Protein AF-A0A956YPA2-F1 (afdb_monomer_lite)

Sequence (153 aa):
MSTINGIGTTLLGISTQNERNEATATRWFTFFYLPIAPLRRYTVCFLPHKGSGFSFQILSEGSLNWREVVLTYVSGWLLMPLLLFWPFPLMVPEVWQSLNLPQILSIPFMVFAFLWVIIALWKLADWHEYRARPFNPKNLSGKATEEKENSEK

Foldseek 3Di:
DDDDQFADKAWFLWADQDPVQKTKTWIAGTDNVAGDDTDWIFTWHWDDDDDPDTDIDTDDTDDDDVVSVVVSCCVRPPVLCCQLCVLVCCLDVVSVVVVVHDPVCNVVSVVVSVVSNVVSVVVVVVVSVVRRDDPDCVVVVVVVVVVVVVVVD

Secondary structure (DSSP, 8-state):
--EETTEEEEEE-PPPP-TTSEEEEEEEEEETTEEEEEEEEEEEEEEP-SSSS-EEEEEEEE---HHHHHHHHIIIIIIHHHHHHTTHHHHSHHHHHHTT--GGGHHHHHHHHHHHHHHHHHHHHHHHHHHTSPS-THHHHHHHHHHHHHH--

Structure (mmCIF, N/CA/C/O backbone):
data_AF-A0A956YPA2-F1
#
_entry.id   AF-A0A956YPA2-F1
#
loop_
_atom_site.group_PDB
_atom_site.id
_atom_site.type_symbol
_atom_site.label_atom_id
_atom_site.label_alt_id
_atom_site.label_comp_id
_atom_site.label_asym_id
_atom_site.label_entity_id
_atom_site.label_seq_id
_atom_site.pdbx_PDB_ins_code
_atom_site.Cartn_x
_atom_site.Cartn_y
_atom_site.Cartn_z
_atom_site.occupancy
_atom_site.B_iso_or_equiv
_atom_site.auth_seq_id
_atom_site.auth_comp_id
_atom_site.auth_asym_id
_atom_site.auth_atom_id
_atom_site.pdbx_PDB_model_num
ATOM 1 N N . MET A 1 1 ? 1.290 1.102 19.390 1.00 53.50 1 MET A N 1
ATOM 2 C CA . MET A 1 1 ? 1.504 0.053 18.366 1.00 53.50 1 MET A CA 1
ATOM 3 C C . MET A 1 1 ? 2.831 -0.622 18.658 1.00 53.50 1 MET A C 1
ATOM 5 O O . MET A 1 1 ? 3.738 0.073 19.092 1.00 53.50 1 MET A O 1
ATOM 9 N N . SER A 1 2 ? 2.939 -1.935 18.460 1.00 53.66 2 SER A N 1
ATOM 10 C CA . SER A 1 2 ? 4.224 -2.641 18.499 1.00 53.66 2 SER A CA 1
ATOM 11 C C . SER A 1 2 ? 4.476 -3.181 17.097 1.00 53.66 2 SER A C 1
ATOM 13 O O . SER A 1 2 ? 3.925 -4.209 16.704 1.00 53.66 2 SER A O 1
ATOM 15 N N . THR A 1 3 ? 5.196 -2.399 16.303 1.00 58.97 3 THR A N 1
ATOM 16 C CA . THR A 1 3 ? 5.699 -2.800 14.989 1.00 58.97 3 THR A CA 1
ATOM 17 C C . THR A 1 3 ? 7.181 -2.499 14.991 1.00 58.97 3 THR A C 1
ATOM 19 O O . THR A 1 3 ? 7.572 -1.336 15.064 1.00 58.97 3 THR A O 1
ATOM 22 N N . ILE A 1 4 ? 7.992 -3.550 14.942 1.00 65.81 4 ILE A N 1
ATOM 23 C CA . ILE A 1 4 ? 9.442 -3.453 14.798 1.00 65.81 4 ILE A CA 1
ATOM 24 C C . ILE A 1 4 ? 9.710 -3.759 13.325 1.00 65.81 4 ILE A C 1
ATOM 26 O O . ILE A 1 4 ? 9.422 -4.861 12.863 1.00 65.81 4 ILE A O 1
ATOM 30 N N . ASN A 1 5 ? 10.186 -2.771 12.563 1.00 71.12 5 ASN A N 1
ATOM 31 C CA . ASN A 1 5 ? 10.556 -2.927 11.148 1.00 71.12 5 ASN A CA 1
ATOM 32 C C . ASN A 1 5 ? 9.453 -3.536 10.250 1.00 71.12 5 ASN A C 1
ATOM 34 O O . ASN A 1 5 ? 9.718 -4.397 9.416 1.00 71.12 5 ASN A O 1
ATOM 38 N N . GLY A 1 6 ? 8.194 -3.117 10.428 1.00 68.31 6 GLY A N 1
ATOM 39 C CA . GLY A 1 6 ? 7.071 -3.580 9.597 1.00 68.31 6 GLY A CA 1
ATOM 40 C C . GLY A 1 6 ? 6.540 -4.980 9.933 1.00 68.31 6 GLY A C 1
ATOM 41 O O . GLY A 1 6 ? 5.603 -5.443 9.277 1.00 68.31 6 GLY A O 1
ATOM 42 N N . ILE A 1 7 ? 7.091 -5.634 10.961 1.00 86.00 7 ILE A N 1
AT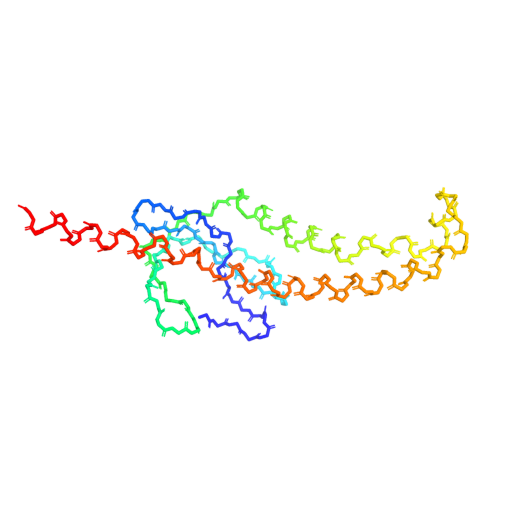OM 43 C CA . ILE A 1 7 ? 6.570 -6.879 11.531 1.00 86.00 7 ILE A CA 1
ATOM 44 C C . ILE A 1 7 ? 5.833 -6.550 12.828 1.00 86.00 7 ILE A C 1
ATOM 46 O O . ILE A 1 7 ? 6.367 -5.865 13.704 1.00 86.00 7 ILE A O 1
ATOM 50 N N . GLY A 1 8 ? 4.595 -7.021 12.956 1.00 88.19 8 GLY A N 1
ATOM 51 C CA . GLY A 1 8 ? 3.802 -6.825 14.167 1.00 88.19 8 GLY A CA 1
ATOM 52 C C . GLY A 1 8 ? 2.312 -6.774 13.885 1.00 88.19 8 GLY A C 1
ATOM 53 O O . GLY A 1 8 ? 1.814 -7.444 12.982 1.00 88.19 8 GLY A O 1
ATOM 54 N N . THR A 1 9 ? 1.589 -5.977 14.671 1.00 89.69 9 THR A N 1
ATOM 55 C CA . THR A 1 9 ? 0.162 -5.748 14.429 1.00 89.69 9 THR A CA 1
ATOM 56 C C . THR A 1 9 ? -0.129 -4.284 14.181 1.00 89.69 9 THR A C 1
ATOM 58 O O . THR A 1 9 ? 0.226 -3.449 15.017 1.00 89.69 9 THR A O 1
ATOM 61 N N . THR A 1 10 ? -0.840 -3.989 13.098 1.00 88.06 10 THR A N 1
ATOM 62 C CA . THR A 1 10 ? -1.265 -2.630 12.752 1.00 88.06 10 THR A CA 1
ATOM 63 C C . THR A 1 10 ? -2.766 -2.569 12.480 1.00 88.06 10 THR A C 1
ATOM 65 O O . THR A 1 10 ? -3.403 -3.589 12.215 1.00 88.06 10 THR A O 1
ATOM 68 N N . LEU A 1 11 ? -3.346 -1.378 12.593 1.00 88.06 11 LEU A N 1
ATOM 69 C CA . LEU A 1 11 ? -4.745 -1.129 12.257 1.00 88.06 11 LEU A CA 1
ATOM 70 C C . LEU A 1 11 ? -4.819 -0.690 10.791 1.00 88.06 11 LEU A C 1
ATOM 72 O O . LEU A 1 11 ? -4.205 0.305 10.422 1.00 88.06 11 LEU A O 1
ATOM 76 N N . LEU A 1 12 ? -5.558 -1.431 9.965 1.00 88.25 12 LEU A N 1
ATOM 77 C CA . LEU A 1 12 ? -5.811 -1.112 8.555 1.00 88.25 12 LEU A CA 1
ATOM 78 C C . LEU A 1 12 ? -7.313 -1.125 8.270 1.00 88.25 12 LEU A C 1
ATOM 80 O O . LEU A 1 12 ? -8.106 -1.676 9.036 1.00 88.25 12 LEU A O 1
ATOM 84 N N . GLY A 1 13 ? -7.695 -0.539 7.135 1.00 85.06 13 GLY A N 1
ATOM 85 C CA . GLY A 1 13 ? -9.096 -0.467 6.721 1.00 85.06 13 GLY A CA 1
ATOM 86 C C . GLY A 1 13 ? -9.921 0.428 7.642 1.00 85.06 13 GLY A C 1
ATOM 87 O O . GLY A 1 13 ? -11.024 0.056 8.025 1.00 85.06 13 GLY A O 1
ATOM 88 N N . ILE A 1 14 ? -9.363 1.574 8.048 1.00 85.12 14 ILE A N 1
ATOM 89 C CA . ILE A 1 14 ? -10.068 2.552 8.880 1.00 85.12 14 ILE A CA 1
ATOM 90 C C . ILE A 1 14 ? -11.263 3.088 8.079 1.00 85.12 14 ILE A C 1
ATOM 92 O O . ILE A 1 14 ? -11.088 3.697 7.024 1.00 85.12 14 ILE A O 1
ATOM 96 N N . SER A 1 15 ? -12.471 2.834 8.575 1.00 83.44 15 SER A N 1
ATOM 97 C CA . SER A 1 15 ? -13.711 3.382 8.029 1.00 83.44 15 SER A CA 1
ATOM 98 C C . SER A 1 15 ? -13.814 4.876 8.320 1.00 83.44 15 SER A C 1
ATOM 100 O O . SER A 1 15 ? -13.195 5.393 9.252 1.00 83.44 15 SER A O 1
ATOM 102 N N . THR A 1 16 ? -14.643 5.570 7.543 1.00 80.81 16 THR A N 1
ATOM 103 C CA . THR A 1 16 ? -15.024 6.957 7.820 1.00 80.81 16 THR A CA 1
ATOM 104 C C . THR A 1 16 ? -15.564 7.089 9.242 1.00 80.81 16 THR A C 1
ATOM 106 O O . THR A 1 16 ? -16.316 6.225 9.702 1.00 80.81 16 THR A O 1
ATOM 109 N N . GLN A 1 17 ? -15.166 8.165 9.926 1.00 80.69 17 GLN A N 1
ATOM 110 C CA . GLN A 1 17 ? -15.671 8.489 11.256 1.00 80.69 17 GLN A CA 1
ATOM 111 C C . GLN A 1 17 ? -17.176 8.751 11.198 1.00 80.69 17 GLN A C 1
ATOM 113 O O . GLN A 1 17 ? -17.661 9.436 10.296 1.00 80.69 17 GLN A O 1
ATOM 118 N N . ASN A 1 18 ? -17.898 8.208 12.170 1.00 80.25 18 ASN A N 1
ATOM 119 C CA . ASN A 1 18 ? -19.312 8.476 12.373 1.00 80.25 18 ASN A CA 1
ATOM 120 C C . ASN A 1 18 ? -19.512 9.805 13.132 1.00 80.25 18 ASN A C 1
ATOM 122 O O . ASN A 1 18 ? -18.553 10.403 13.624 1.00 80.25 18 ASN A O 1
ATOM 126 N N . GLU A 1 19 ? -20.758 10.256 13.292 1.00 77.69 19 GLU A N 1
ATOM 127 C CA . GLU A 1 19 ? -21.099 11.521 13.968 1.00 77.69 19 GLU A CA 1
ATOM 128 C C . GLU A 1 19 ? -20.539 11.635 15.396 1.00 77.69 19 GLU A C 1
ATOM 130 O O . GLU A 1 19 ? -20.226 12.741 15.838 1.00 77.69 19 GLU A O 1
ATOM 135 N N . ARG A 1 20 ? -20.352 10.486 16.062 1.00 78.00 20 ARG A N 1
ATOM 136 C CA . ARG A 1 20 ? -19.783 10.316 17.410 1.00 78.00 20 ARG A CA 1
ATOM 137 C C . ARG A 1 20 ? -18.250 10.206 17.451 1.00 78.00 20 ARG A C 1
ATOM 139 O O . ARG A 1 20 ? -17.701 9.828 18.479 1.00 78.00 20 ARG A O 1
ATOM 146 N N . ASN A 1 21 ? -17.554 10.494 16.347 1.00 80.38 21 ASN A N 1
ATOM 147 C CA . ASN A 1 21 ? -16.096 10.332 16.213 1.00 80.38 21 ASN A CA 1
ATOM 148 C C . ASN A 1 21 ? -15.605 8.872 16.386 1.00 80.38 21 ASN A C 1
ATOM 150 O O . ASN A 1 21 ? -14.457 8.596 16.737 1.00 80.38 21 ASN A O 1
ATOM 154 N N . GLU A 1 22 ? -16.484 7.913 16.108 1.00 87.69 22 GLU A N 1
ATOM 155 C CA . GLU A 1 22 ? -16.170 6.485 16.116 1.00 87.69 22 GLU A CA 1
ATOM 156 C C . GLU A 1 22 ? -15.776 6.038 14.709 1.00 87.69 22 GLU A C 1
ATOM 158 O O . GLU A 1 22 ? -16.445 6.382 13.736 1.00 87.69 22 GLU A O 1
ATOM 163 N N . ALA A 1 23 ? -14.720 5.243 14.580 1.00 88.56 23 ALA A N 1
ATOM 164 C CA . ALA A 1 23 ? -14.312 4.633 13.321 1.00 88.56 23 ALA A CA 1
ATOM 165 C C . ALA A 1 23 ? -14.091 3.137 13.522 1.00 88.56 23 ALA A C 1
ATOM 167 O O . ALA A 1 23 ? -13.599 2.704 14.560 1.00 88.56 23 ALA A O 1
ATOM 168 N N . THR A 1 24 ? -14.407 2.320 12.523 1.00 90.44 24 THR A N 1
ATOM 169 C CA . THR A 1 24 ? -14.050 0.898 12.575 1.00 90.44 24 THR A CA 1
ATOM 170 C C . THR A 1 24 ? -12.689 0.684 11.943 1.00 90.44 24 THR A C 1
ATOM 172 O O . THR A 1 24 ? -12.441 1.200 10.859 1.00 90.44 24 THR A O 1
ATOM 175 N N . ALA A 1 25 ? -11.834 -0.110 12.572 1.00 91.06 25 ALA A N 1
ATOM 176 C CA . ALA A 1 25 ? -10.548 -0.508 12.022 1.00 91.06 25 ALA A CA 1
ATOM 177 C C . ALA A 1 25 ? -10.334 -2.008 12.227 1.00 91.06 25 ALA A C 1
ATOM 179 O O . ALA A 1 25 ? -10.717 -2.574 13.253 1.00 91.06 25 ALA A O 1
ATOM 180 N N . THR A 1 26 ? -9.700 -2.664 11.263 1.00 92.38 26 THR A N 1
ATOM 181 C CA . THR A 1 26 ? -9.324 -4.072 11.397 1.00 92.38 26 THR A CA 1
ATOM 182 C C . THR A 1 26 ? -7.877 -4.153 11.854 1.00 92.38 26 THR A C 1
ATOM 184 O O . THR A 1 26 ? -6.997 -3.508 11.290 1.00 92.38 26 THR A O 1
ATOM 187 N N . ARG A 1 27 ? -7.608 -4.942 12.892 1.00 92.06 27 ARG A N 1
ATOM 188 C CA . ARG A 1 27 ? -6.248 -5.253 13.323 1.00 92.06 27 ARG A CA 1
ATOM 189 C C . ARG A 1 27 ? -5.703 -6.368 12.453 1.00 92.06 27 ARG A C 1
ATOM 191 O O . ARG A 1 27 ? -6.293 -7.443 12.385 1.00 92.06 27 ARG A O 1
ATOM 198 N N . TRP A 1 28 ? -4.568 -6.115 11.830 1.00 92.81 28 TRP A N 1
ATOM 199 C CA . TRP A 1 28 ? -3.871 -7.048 10.961 1.00 92.81 28 TRP A CA 1
ATOM 200 C C . TRP A 1 28 ? -2.558 -7.463 11.586 1.00 92.81 28 TRP A C 1
ATOM 202 O O . TRP A 1 28 ? -1.871 -6.636 12.185 1.00 92.81 28 TRP A O 1
ATOM 212 N N . PHE A 1 29 ? -2.197 -8.725 11.399 1.00 92.81 29 PHE A N 1
ATOM 213 C CA . PHE A 1 29 ? -0.811 -9.146 11.483 1.00 92.81 29 PHE A CA 1
ATOM 214 C C . PHE A 1 29 ? -0.114 -8.766 10.175 1.00 92.81 29 PHE A C 1
ATOM 216 O O . PHE A 1 29 ? -0.570 -9.148 9.092 1.00 92.81 29 PHE A O 1
ATOM 223 N N . THR A 1 30 ? 0.960 -7.989 10.278 1.00 89.69 30 THR A N 1
ATOM 224 C CA . THR A 1 30 ? 1.740 -7.527 9.130 1.00 89.69 30 THR A CA 1
ATOM 225 C C . THR A 1 30 ? 3.144 -8.096 9.150 1.00 89.69 30 THR A C 1
ATOM 227 O O . THR A 1 30 ? 3.756 -8.218 10.213 1.00 89.69 30 THR A O 1
ATOM 230 N N . PHE A 1 31 ? 3.664 -8.387 7.961 1.00 88.38 31 PHE A N 1
ATOM 231 C CA . PHE A 1 31 ? 5.038 -8.820 7.734 1.00 88.38 31 PHE A CA 1
ATOM 232 C C . PHE A 1 31 ? 5.610 -8.009 6.570 1.00 88.38 31 PHE A C 1
ATOM 234 O O . PHE A 1 31 ? 4.982 -7.941 5.517 1.00 88.38 31 PHE A O 1
ATOM 241 N N . PHE A 1 32 ? 6.749 -7.338 6.773 1.00 84.50 32 PHE A N 1
ATOM 242 C CA . PHE A 1 32 ? 7.276 -6.331 5.836 1.00 84.50 32 PHE A CA 1
ATOM 243 C C . PHE A 1 32 ? 6.211 -5.324 5.371 1.00 84.50 32 PHE A C 1
ATOM 245 O O . PHE A 1 32 ? 6.082 -5.045 4.184 1.00 84.50 32 PHE A O 1
ATOM 252 N N . TYR A 1 33 ? 5.418 -4.798 6.312 1.00 79.06 33 TYR A N 1
ATOM 253 C CA . TYR A 1 33 ? 4.313 -3.861 6.059 1.00 79.06 33 TYR A CA 1
ATOM 254 C C . TYR A 1 33 ? 3.114 -4.445 5.284 1.00 79.06 33 TYR A C 1
ATOM 256 O O . TYR A 1 33 ? 2.038 -3.851 5.296 1.00 79.06 33 TYR A O 1
ATOM 264 N N . LEU A 1 34 ? 3.222 -5.639 4.699 1.00 87.06 34 LEU A N 1
ATOM 265 C CA . LEU A 1 34 ? 2.120 -6.281 3.987 1.00 87.06 34 LEU A CA 1
ATOM 266 C C . LEU A 1 34 ? 1.108 -6.914 4.958 1.00 87.06 34 LEU A C 1
ATOM 268 O O . LEU A 1 34 ? 1.508 -7.537 5.947 1.00 87.06 34 LEU A O 1
ATOM 272 N N . PRO A 1 35 ? -0.206 -6.791 4.686 1.00 90.25 35 PRO A N 1
ATOM 273 C CA . PRO A 1 35 ? -1.246 -7.445 5.473 1.00 90.25 35 PRO A CA 1
ATOM 274 C C . PRO A 1 35 ? -1.225 -8.959 5.229 1.00 90.25 35 PRO A C 1
ATOM 276 O O . PRO A 1 35 ? -1.531 -9.412 4.128 1.00 90.25 35 PRO A O 1
ATOM 279 N N . ILE A 1 36 ? -0.878 -9.748 6.250 1.00 93.12 36 ILE A N 1
ATOM 280 C CA . ILE A 1 36 ? -0.828 -11.216 6.149 1.00 93.12 36 ILE A CA 1
ATOM 281 C C . ILE A 1 36 ? -2.152 -11.829 6.583 1.00 93.12 36 ILE A C 1
ATOM 283 O O . ILE A 1 36 ? -2.780 -12.543 5.806 1.00 93.12 36 ILE A O 1
ATOM 287 N N . ALA A 1 37 ? -2.592 -11.533 7.808 1.00 93.69 37 ALA A N 1
ATOM 288 C CA . ALA A 1 37 ? -3.800 -12.120 8.379 1.00 93.69 37 ALA A CA 1
ATOM 289 C C . ALA A 1 37 ? -4.628 -11.068 9.136 1.00 93.69 37 ALA A C 1
ATOM 291 O O . ALA A 1 37 ? -4.072 -10.364 9.991 1.00 93.69 37 ALA A O 1
ATOM 292 N N . PRO A 1 38 ? -5.942 -10.947 8.864 1.00 94.06 38 PRO A N 1
ATOM 293 C CA . PRO A 1 38 ? -6.830 -10.143 9.688 1.00 94.06 38 PRO A CA 1
ATOM 294 C C . PRO A 1 38 ? -7.051 -10.866 11.021 1.00 94.06 38 PRO A C 1
ATOM 296 O O . PRO A 1 38 ? -7.322 -12.063 11.053 1.00 94.06 38 PRO A O 1
ATOM 299 N N . LEU A 1 39 ? -6.929 -10.143 12.130 1.00 92.69 39 LEU A N 1
ATOM 300 C CA . LEU A 1 39 ? -7.079 -10.703 13.472 1.00 92.69 39 LEU A CA 1
ATOM 301 C C . LEU A 1 39 ? -8.489 -10.453 14.006 1.00 92.69 39 LEU A C 1
ATOM 303 O O . LEU A 1 39 ? -9.245 -11.391 14.240 1.00 92.69 39 LEU A O 1
ATOM 307 N N . ARG A 1 40 ? -8.853 -9.181 14.198 1.00 92.75 40 ARG A N 1
ATOM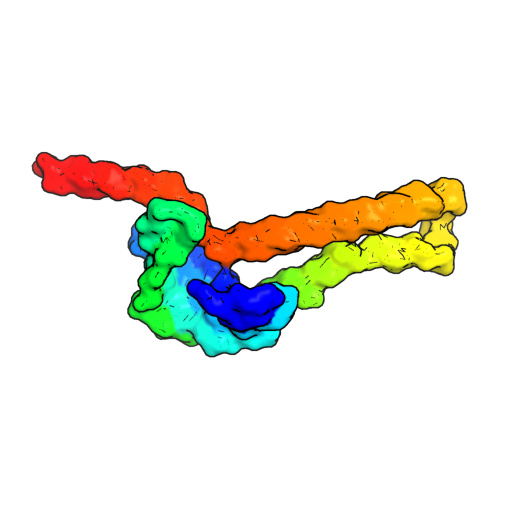 308 C CA . ARG A 1 40 ? -10.164 -8.758 14.714 1.00 92.75 40 ARG A CA 1
ATOM 309 C C . ARG A 1 40 ? -10.521 -7.364 14.224 1.00 92.75 40 ARG A C 1
ATOM 311 O O . ARG A 1 40 ? -9.631 -6.561 13.939 1.00 92.75 40 ARG A O 1
ATOM 318 N N . ARG A 1 41 ? -11.820 -7.076 14.158 1.00 93.62 41 ARG A N 1
ATOM 319 C CA . ARG A 1 41 ? -12.343 -5.736 13.885 1.00 93.62 41 ARG A CA 1
ATOM 320 C C . ARG A 1 41 ? -12.659 -5.034 15.201 1.00 93.62 41 ARG A C 1
ATOM 322 O O . ARG A 1 41 ? -13.269 -5.624 16.088 1.00 93.62 41 ARG A O 1
ATOM 329 N N . TYR A 1 42 ? -12.253 -3.777 15.297 1.00 93.12 42 TYR A N 1
ATOM 330 C CA . TYR A 1 42 ? -12.448 -2.932 16.465 1.00 93.12 42 TYR A CA 1
ATOM 331 C C . TYR A 1 42 ? -13.170 -1.654 16.066 1.00 93.12 42 TYR A C 1
ATOM 333 O O . TYR A 1 42 ? -12.860 -1.055 15.034 1.00 93.12 42 TYR A O 1
ATOM 341 N N . THR A 1 43 ? -14.092 -1.211 16.908 1.00 91.44 43 THR A N 1
ATOM 342 C CA . THR A 1 43 ? -14.582 0.166 16.885 1.00 91.44 43 THR A CA 1
ATOM 343 C C . THR A 1 43 ? -13.643 0.985 17.753 1.00 91.44 43 THR A C 1
ATOM 345 O O . THR A 1 43 ? -13.463 0.682 18.933 1.00 91.44 43 THR A O 1
ATOM 348 N N . VAL A 1 44 ? -13.000 1.985 17.163 1.00 90.25 44 VAL A N 1
ATOM 349 C CA . VAL A 1 44 ? -12.024 2.843 17.825 1.00 90.25 44 VAL A CA 1
ATOM 350 C C . VAL A 1 44 ? -12.504 4.288 17.831 1.00 90.25 44 VAL A C 1
ATOM 352 O O . VAL A 1 44 ? -13.024 4.787 16.835 1.00 90.25 44 VAL A O 1
ATOM 355 N N . CYS A 1 45 ? -12.306 4.969 18.953 1.00 87.38 45 CYS A N 1
ATOM 356 C CA . CYS A 1 45 ? -12.440 6.417 19.052 1.00 87.38 45 CYS A CA 1
ATOM 357 C C . CYS A 1 45 ? -11.041 7.032 19.058 1.00 87.38 45 CYS A C 1
ATOM 359 O O . CYS A 1 45 ? -10.194 6.648 19.871 1.00 87.38 45 CYS A O 1
ATOM 361 N N . PHE A 1 46 ? -10.773 7.949 18.129 1.00 81.06 46 PHE A N 1
ATOM 362 C CA . PHE A 1 46 ? -9.482 8.626 18.052 1.00 81.06 46 PHE A CA 1
ATOM 363 C C . PHE A 1 46 ? -9.462 9.820 19.004 1.00 81.06 46 PHE A C 1
ATOM 365 O O . PHE A 1 46 ? -10.279 10.735 18.893 1.00 81.06 46 PHE A O 1
ATOM 372 N N . LEU A 1 47 ? -8.508 9.807 19.932 1.00 78.75 47 LEU A N 1
ATOM 373 C CA . LEU A 1 47 ? -8.316 10.862 20.917 1.00 78.75 47 LEU A CA 1
ATOM 374 C C . LEU A 1 47 ? -7.383 11.940 20.346 1.00 78.75 47 LEU A C 1
ATOM 376 O O . LEU A 1 47 ? -6.407 11.608 19.661 1.00 78.75 47 LEU A O 1
ATOM 380 N N . PRO A 1 48 ? -7.626 13.227 20.648 1.00 73.31 48 PRO A N 1
ATOM 381 C CA . PRO A 1 48 ? -6.702 14.289 20.284 1.00 73.31 48 PRO A CA 1
ATOM 382 C C . PRO A 1 48 ? -5.358 14.048 20.981 1.00 73.31 48 PRO A C 1
ATOM 384 O O . PRO A 1 48 ? -5.273 14.007 22.207 1.00 73.31 48 PRO A O 1
ATOM 387 N N . HIS A 1 49 ? -4.296 13.879 20.196 1.00 68.50 49 HIS A N 1
ATOM 388 C CA . HIS A 1 49 ? -2.943 13.690 20.708 1.00 68.50 49 HIS A CA 1
ATOM 389 C C . HIS A 1 49 ? -2.079 14.909 20.374 1.00 68.50 49 HIS A C 1
ATOM 391 O O . HIS A 1 49 ? -2.096 15.401 19.246 1.00 68.50 49 HIS A O 1
ATOM 397 N N . LYS A 1 50 ? -1.314 15.402 21.354 1.00 58.34 50 LYS A N 1
ATOM 398 C CA . LYS A 1 50 ? -0.308 16.454 21.153 1.00 58.34 50 LYS A CA 1
ATOM 399 C C . LYS A 1 50 ? 1.052 15.790 20.908 1.00 58.34 50 LYS A C 1
ATOM 401 O O . LYS A 1 50 ? 1.756 15.496 21.865 1.00 58.34 50 LYS A O 1
ATOM 406 N N . GLY A 1 51 ? 1.408 15.535 19.646 1.00 67.75 51 GLY A N 1
ATOM 407 C CA . GLY A 1 51 ? 2.719 14.983 19.274 1.00 67.75 51 GLY A CA 1
ATOM 408 C C . GLY A 1 51 ? 2.704 14.103 18.021 1.00 67.75 51 GLY A C 1
ATOM 409 O O . GLY A 1 51 ? 1.690 13.994 17.333 1.00 67.75 51 GLY A O 1
ATOM 410 N N . SER A 1 52 ? 3.840 13.460 17.730 1.00 61.22 52 SER A N 1
ATOM 411 C CA . SER A 1 52 ? 3.968 12.446 16.677 1.00 61.22 52 SER A CA 1
ATOM 412 C C . SER A 1 52 ? 3.424 11.107 17.178 1.00 61.22 52 SER A C 1
ATOM 414 O O . SER A 1 52 ? 4.152 10.276 17.721 1.00 61.22 52 SER A O 1
ATOM 416 N N . GLY A 1 53 ? 2.118 10.910 17.052 1.00 64.75 53 GLY A N 1
ATOM 417 C CA . GLY A 1 53 ? 1.474 9.669 17.455 1.00 64.75 53 GLY A CA 1
ATOM 418 C C . GLY A 1 53 ? -0.036 9.805 17.477 1.00 64.75 53 GLY A C 1
ATOM 419 O O . GLY A 1 53 ? -0.582 10.904 17.408 1.00 64.75 53 GLY A O 1
ATOM 420 N N . PHE A 1 54 ? -0.716 8.670 17.590 1.00 71.06 54 PHE A N 1
ATOM 421 C CA . PHE A 1 54 ? -2.167 8.634 17.702 1.00 71.06 54 PHE A CA 1
ATOM 422 C C . PHE A 1 54 ? -2.546 7.824 18.926 1.00 71.06 54 PHE A C 1
ATOM 424 O O . PHE A 1 54 ? -2.074 6.703 19.120 1.00 71.06 54 PHE A O 1
ATOM 431 N N . SER A 1 55 ? -3.392 8.418 19.757 1.00 77.25 55 SER A N 1
ATOM 432 C CA . SER A 1 55 ? -4.042 7.726 20.861 1.00 77.25 55 SER A CA 1
ATOM 433 C C . SER A 1 55 ? -5.437 7.337 20.398 1.00 77.25 55 SER A C 1
ATOM 435 O O . SER A 1 55 ? -6.157 8.153 19.826 1.00 77.25 55 SER A O 1
ATOM 437 N N . PHE A 1 56 ? -5.812 6.085 20.604 1.00 83.50 56 PHE A N 1
ATOM 438 C CA . PHE A 1 56 ? -7.152 5.609 20.303 1.00 83.50 56 PHE A CA 1
ATOM 439 C C . PHE A 1 56 ? -7.644 4.747 21.453 1.00 83.50 56 PHE A C 1
ATOM 441 O O . PHE A 1 56 ? -6.856 4.070 22.117 1.00 83.50 56 PHE A O 1
ATOM 448 N N . GLN A 1 57 ? -8.949 4.773 21.673 1.00 88.19 57 GLN A N 1
ATOM 449 C CA . GLN A 1 57 ? -9.619 3.915 22.633 1.00 88.19 57 GLN A CA 1
ATOM 450 C C . GLN A 1 57 ? -10.447 2.883 21.878 1.00 88.19 57 GLN A C 1
ATOM 452 O O . GLN A 1 57 ? -11.183 3.229 20.956 1.00 88.19 57 GLN A O 1
ATOM 457 N N . ILE A 1 58 ? -10.309 1.613 22.253 1.00 90.44 58 ILE A N 1
ATOM 458 C CA . ILE A 1 58 ? -11.137 0.533 21.715 1.00 90.44 58 ILE A CA 1
ATOM 459 C C . ILE A 1 58 ? -12.469 0.565 22.467 1.00 90.44 58 ILE A C 1
ATOM 461 O O . ILE A 1 58 ? -12.487 0.387 23.681 1.00 90.44 58 ILE A O 1
ATOM 465 N N . LEU A 1 59 ? -13.560 0.817 21.747 1.00 91.56 59 LEU A N 1
ATOM 466 C CA . LEU A 1 59 ? -14.917 0.874 22.295 1.00 91.56 59 LEU A CA 1
ATOM 467 C C . LEU A 1 59 ? -15.576 -0.505 22.300 1.00 91.56 59 LEU A C 1
ATOM 469 O O . LEU A 1 59 ? -16.176 -0.910 23.291 1.00 91.56 59 LEU A O 1
ATOM 473 N N . SER A 1 60 ? -15.472 -1.228 21.185 1.00 91.69 60 SER A N 1
ATOM 474 C CA . SER A 1 60 ? -16.099 -2.537 21.023 1.00 91.69 60 SER A CA 1
ATOM 475 C C . SER A 1 60 ? -15.337 -3.422 20.043 1.00 91.69 60 SER A C 1
ATOM 477 O O . SER A 1 60 ? -14.635 -2.941 19.147 1.00 91.69 60 SER A O 1
ATOM 479 N N . GLU A 1 61 ? -15.481 -4.735 20.221 1.00 92.81 61 GLU A N 1
ATOM 480 C CA . GLU A 1 61 ? -15.053 -5.735 19.245 1.00 92.81 61 GLU A CA 1
ATOM 481 C C . GLU A 1 61 ? -16.232 -6.082 18.330 1.00 92.81 61 GLU A C 1
ATOM 483 O O . GLU A 1 61 ? -17.360 -6.250 18.793 1.00 92.81 61 GLU A O 1
ATOM 488 N N . GLY A 1 62 ? -15.974 -6.174 17.028 1.00 90.12 62 GLY A N 1
ATOM 489 C CA . GLY A 1 62 ? -16.984 -6.483 16.020 1.00 90.12 62 GLY A CA 1
ATOM 490 C C . GLY A 1 62 ? -16.606 -7.687 15.165 1.00 90.12 62 GLY A C 1
ATOM 491 O O . GLY A 1 62 ? -15.448 -8.111 15.114 1.00 90.12 62 GLY A O 1
ATOM 492 N N . SER A 1 63 ? -17.587 -8.221 14.437 1.00 91.19 63 SER A N 1
ATOM 493 C CA . SER A 1 63 ? -17.334 -9.242 13.422 1.00 91.19 63 SER A CA 1
ATOM 494 C C . SER A 1 63 ? -16.530 -8.661 12.256 1.00 91.19 63 SER A C 1
ATOM 496 O O . SER A 1 63 ? -16.713 -7.507 11.851 1.00 91.19 63 SER A O 1
ATOM 498 N N . LEU A 1 64 ? -15.643 -9.481 11.692 1.00 90.31 64 LEU A N 1
ATOM 499 C CA . LEU A 1 64 ? -14.872 -9.122 10.506 1.00 90.31 64 LEU A CA 1
ATOM 500 C C . LEU A 1 64 ? -15.810 -8.809 9.337 1.00 90.31 64 LEU A C 1
ATOM 502 O O . LEU A 1 64 ? -16.747 -9.553 9.051 1.00 90.31 64 LEU A O 1
ATOM 506 N N . ASN A 1 65 ? -15.533 -7.707 8.645 1.00 90.06 65 ASN A N 1
ATOM 507 C CA . ASN A 1 65 ? -16.207 -7.371 7.402 1.00 90.06 65 ASN A CA 1
ATOM 508 C C . ASN A 1 65 ? -15.379 -7.913 6.236 1.00 90.06 65 ASN A C 1
ATOM 510 O O . ASN A 1 65 ? -14.358 -7.331 5.867 1.00 90.06 65 ASN A O 1
ATOM 514 N N . TRP A 1 66 ? -15.818 -9.024 5.643 1.00 91.19 66 TRP A N 1
ATOM 515 C CA . TRP A 1 66 ? -15.098 -9.669 4.541 1.00 91.19 66 TRP A CA 1
ATOM 516 C C . TRP A 1 66 ? -14.832 -8.735 3.360 1.00 91.19 66 TRP A C 1
ATOM 518 O O . TRP A 1 66 ? -13.796 -8.858 2.712 1.00 91.19 66 TRP A O 1
ATOM 528 N N . ARG A 1 67 ? -15.705 -7.753 3.107 1.00 91.19 67 ARG A N 1
ATOM 529 C CA . ARG A 1 67 ? -15.496 -6.774 2.034 1.00 91.19 67 ARG A CA 1
ATOM 530 C C . ARG A 1 67 ? -14.266 -5.898 2.288 1.00 91.19 67 ARG A C 1
ATOM 532 O O . ARG A 1 67 ? -13.477 -5.681 1.374 1.00 91.19 67 ARG A O 1
ATOM 539 N N . GLU A 1 68 ? -14.082 -5.427 3.522 1.00 89.31 68 GLU A N 1
ATOM 540 C CA . GLU A 1 68 ? -12.897 -4.653 3.927 1.00 89.31 68 GLU A CA 1
ATOM 541 C C . GLU A 1 68 ? -11.632 -5.515 3.868 1.00 89.31 68 GLU A C 1
ATOM 543 O O . GLU A 1 68 ? -10.583 -5.055 3.412 1.00 89.31 68 GLU A O 1
ATOM 548 N N . VAL A 1 69 ? -11.743 -6.782 4.278 1.00 91.06 69 VAL A N 1
ATOM 549 C CA . VAL A 1 69 ? -10.648 -7.759 4.228 1.00 91.06 69 VAL A CA 1
ATOM 550 C C . VAL A 1 69 ? -10.181 -7.981 2.792 1.00 91.06 69 VAL A C 1
ATOM 552 O O . VAL A 1 69 ? -8.999 -7.808 2.500 1.00 91.06 69 VAL A O 1
ATOM 555 N N . VAL A 1 70 ? -11.107 -8.285 1.880 1.00 92.94 70 VAL A N 1
ATOM 556 C CA . VAL A 1 70 ? -10.801 -8.495 0.458 1.00 92.94 70 VAL A CA 1
ATOM 557 C C . VAL A 1 70 ? -10.216 -7.233 -0.166 1.00 92.94 70 VAL A C 1
ATOM 559 O O . VAL A 1 70 ? -9.207 -7.318 -0.856 1.00 92.94 70 VAL A O 1
ATOM 562 N N . LEU A 1 71 ? -10.777 -6.053 0.108 1.00 90.94 71 LEU A N 1
ATOM 563 C CA . LEU A 1 71 ? -10.250 -4.796 -0.431 1.00 90.94 71 LEU A CA 1
ATOM 564 C C . LEU A 1 71 ? -8.830 -4.511 0.080 1.00 90.94 71 LEU A C 1
ATOM 566 O O . LEU A 1 71 ? -7.975 -4.060 -0.685 1.00 90.94 71 LEU A O 1
ATOM 570 N N . THR A 1 72 ? -8.554 -4.833 1.345 1.00 90.94 72 THR A N 1
ATOM 571 C CA . THR A 1 72 ? -7.210 -4.714 1.927 1.00 90.94 72 THR A CA 1
ATOM 572 C C . THR A 1 72 ? -6.230 -5.674 1.254 1.00 90.94 72 THR A C 1
ATOM 574 O O . THR A 1 72 ? -5.125 -5.252 0.909 1.00 90.94 72 THR A O 1
ATOM 577 N N . TYR A 1 73 ? -6.635 -6.921 0.991 1.00 92.38 73 TYR A N 1
ATOM 578 C CA . TYR A 1 73 ? -5.820 -7.879 0.242 1.00 92.38 73 TYR A CA 1
ATOM 579 C C . TYR A 1 73 ? -5.590 -7.437 -1.201 1.00 92.38 73 TYR A C 1
ATOM 581 O O . TYR A 1 73 ? -4.447 -7.372 -1.627 1.00 92.38 73 TYR A O 1
ATOM 589 N N . VAL A 1 74 ? -6.630 -7.060 -1.944 1.00 92.81 74 VAL A N 1
ATOM 590 C CA . VAL A 1 74 ? -6.492 -6.586 -3.331 1.00 92.81 74 VAL A CA 1
ATOM 591 C C . VAL A 1 74 ? -5.559 -5.379 -3.390 1.00 92.81 74 VAL A C 1
ATOM 593 O O . VAL A 1 74 ? -4.648 -5.331 -4.210 1.00 92.81 74 VAL A O 1
ATOM 596 N N . SER A 1 75 ? -5.724 -4.418 -2.484 1.00 88.00 75 SER A N 1
ATOM 597 C CA . SER A 1 75 ? -4.880 -3.227 -2.462 1.00 88.00 75 SER A CA 1
ATOM 598 C C . SER A 1 75 ? -3.433 -3.528 -2.044 1.00 88.00 75 SER A C 1
ATOM 600 O O . SER A 1 75 ? -2.510 -2.967 -2.629 1.00 88.00 75 SER A O 1
ATOM 602 N N . GLY A 1 76 ? -3.216 -4.395 -1.051 1.00 87.56 76 GLY A N 1
ATOM 603 C CA . GLY A 1 76 ? -1.879 -4.715 -0.540 1.00 87.56 76 GLY A CA 1
ATOM 604 C C . GLY A 1 76 ? -1.105 -5.731 -1.383 1.00 87.56 76 GLY A C 1
ATOM 605 O O . GLY A 1 76 ? 0.093 -5.571 -1.573 1.00 87.56 76 GLY A O 1
ATOM 606 N N . TRP A 1 77 ? -1.778 -6.755 -1.903 1.00 90.44 77 TRP A N 1
ATOM 607 C CA . TRP A 1 77 ? -1.154 -7.893 -2.585 1.00 90.44 77 TRP A CA 1
ATOM 608 C C . TRP A 1 77 ? -1.282 -7.881 -4.099 1.00 90.44 77 TRP A C 1
ATOM 610 O O . TRP A 1 77 ? -0.477 -8.528 -4.752 1.00 90.44 77 TRP A O 1
ATOM 620 N N . LEU A 1 78 ? -2.272 -7.195 -4.672 1.00 92.19 78 LEU A N 1
ATOM 621 C CA . LEU A 1 78 ? -2.422 -7.135 -6.128 1.00 92.19 78 LEU A CA 1
ATOM 622 C C . LEU A 1 78 ? -1.996 -5.768 -6.651 1.00 92.19 78 LEU A C 1
ATOM 624 O O . LEU A 1 78 ? -1.096 -5.669 -7.478 1.00 92.19 78 LEU A O 1
ATOM 628 N N . LEU A 1 79 ? -2.606 -4.707 -6.123 1.00 90.75 79 LEU A N 1
ATOM 629 C CA . LEU A 1 79 ? -2.407 -3.353 -6.623 1.00 90.75 79 LEU A CA 1
ATOM 630 C C . LEU A 1 79 ? -0.973 -2.866 -6.397 1.00 90.75 79 LEU A C 1
ATOM 632 O O . LEU A 1 79 ? -0.398 -2.245 -7.283 1.00 90.75 79 LEU A O 1
ATOM 636 N N . MET A 1 80 ? -0.388 -3.171 -5.236 1.00 87.94 80 MET A N 1
ATOM 637 C CA . MET A 1 80 ? 0.967 -2.728 -4.916 1.00 87.94 80 MET A CA 1
ATOM 638 C C . MET A 1 80 ? 2.077 -3.384 -5.736 1.00 87.94 80 MET A C 1
ATOM 640 O O . MET A 1 80 ? 2.857 -2.642 -6.334 1.00 87.94 80 MET A O 1
ATOM 644 N N . PRO A 1 81 ? 2.173 -4.721 -5.839 1.00 90.38 81 PRO A N 1
ATOM 645 C CA . PRO A 1 81 ? 3.171 -5.313 -6.721 1.00 90.38 81 PRO A CA 1
ATOM 646 C C . PRO A 1 81 ? 2.901 -4.958 -8.181 1.00 90.38 81 PRO A C 1
ATOM 648 O O . PRO A 1 81 ? 3.850 -4.686 -8.906 1.00 90.38 81 PRO A O 1
ATOM 651 N N . LEU A 1 82 ? 1.639 -4.863 -8.612 1.00 93.50 82 LEU A N 1
ATOM 652 C CA . LEU A 1 82 ? 1.340 -4.406 -9.967 1.00 93.50 82 LEU A CA 1
ATOM 653 C C . LEU A 1 82 ? 1.891 -2.992 -10.210 1.00 93.50 82 LEU A C 1
ATOM 655 O O . LEU A 1 82 ? 2.587 -2.777 -11.193 1.00 93.50 82 LEU A O 1
ATOM 659 N N . LEU A 1 83 ? 1.666 -2.045 -9.298 1.00 91.75 83 LEU A N 1
ATOM 660 C CA . LEU A 1 83 ? 2.185 -0.678 -9.418 1.00 91.75 83 LEU A CA 1
ATOM 661 C C . LEU A 1 83 ? 3.721 -0.609 -9.361 1.00 91.75 83 LEU A C 1
ATOM 663 O O . LEU A 1 83 ? 4.325 0.257 -9.995 1.00 91.75 83 LEU A O 1
ATOM 667 N N . LEU A 1 84 ? 4.361 -1.499 -8.605 1.00 92.38 84 LEU A N 1
ATOM 668 C CA . LEU A 1 84 ? 5.816 -1.528 -8.485 1.00 92.38 84 LEU A CA 1
ATOM 669 C C . LEU A 1 84 ? 6.479 -2.167 -9.714 1.00 92.38 84 LEU A C 1
ATOM 671 O O . LEU A 1 84 ? 7.507 -1.684 -10.184 1.00 92.38 84 LEU A O 1
ATOM 675 N N . PHE A 1 85 ? 5.875 -3.231 -10.243 1.00 92.94 85 PHE A N 1
ATOM 676 C CA . PHE A 1 85 ? 6.473 -4.086 -11.266 1.00 92.94 85 PHE A CA 1
ATOM 677 C C . PHE A 1 85 ? 5.880 -3.910 -12.668 1.00 92.94 85 PHE A C 1
ATOM 679 O O . PHE A 1 85 ? 6.408 -4.506 -13.602 1.00 92.94 85 PHE A O 1
ATOM 686 N N . TRP A 1 86 ? 4.861 -3.069 -12.880 1.00 93.38 86 TRP A N 1
ATOM 687 C CA . TRP A 1 86 ? 4.313 -2.85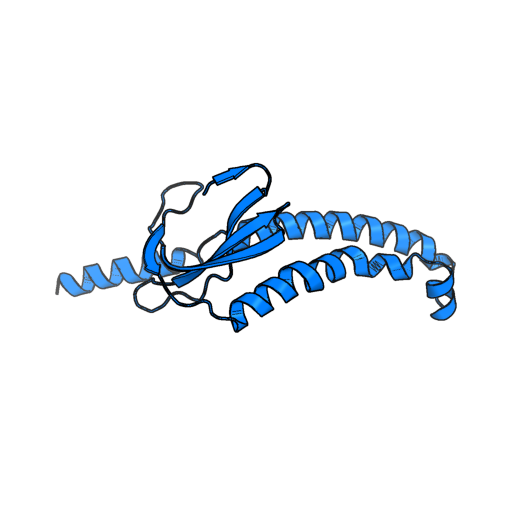6 -14.228 1.00 93.38 86 TRP A CA 1
ATOM 688 C C . TRP A 1 86 ? 5.328 -2.400 -15.296 1.00 93.38 86 TRP A C 1
ATOM 690 O O . TRP A 1 86 ? 5.103 -2.761 -16.452 1.00 93.38 86 TRP A O 1
ATOM 700 N N . PRO A 1 87 ? 6.431 -1.665 -15.007 1.00 94.38 87 PRO A N 1
ATOM 701 C CA . PRO A 1 87 ? 7.367 -1.304 -16.069 1.00 94.38 87 PRO A CA 1
ATOM 702 C C . PRO A 1 87 ? 8.319 -2.454 -16.439 1.00 94.38 87 PRO A C 1
ATOM 704 O O . PRO A 1 87 ? 8.937 -2.405 -17.498 1.00 94.38 87 PRO A O 1
ATOM 707 N N . PHE A 1 88 ? 8.431 -3.506 -15.618 1.00 93.50 88 PHE A N 1
ATOM 708 C CA . PHE A 1 88 ? 9.378 -4.605 -15.848 1.00 93.50 88 PHE A CA 1
ATOM 709 C C . PHE A 1 88 ? 9.056 -5.452 -17.084 1.00 93.50 88 PHE A C 1
ATOM 711 O O . PHE A 1 88 ? 9.981 -5.718 -17.849 1.00 93.50 88 PHE A O 1
ATOM 718 N N . PRO A 1 89 ? 7.795 -5.852 -17.350 1.00 94.06 89 PRO A N 1
ATOM 719 C CA . PRO A 1 89 ? 7.454 -6.550 -18.588 1.00 94.06 89 PRO A CA 1
ATOM 720 C C . PRO A 1 89 ? 7.895 -5.796 -19.845 1.00 94.06 89 PRO A C 1
ATOM 722 O O . PRO A 1 89 ? 8.298 -6.419 -20.818 1.00 94.06 89 PRO A O 1
ATOM 725 N N . LEU A 1 90 ? 7.876 -4.461 -19.814 1.00 93.19 90 LEU A N 1
ATOM 726 C CA . LEU A 1 90 ? 8.301 -3.620 -20.932 1.00 93.19 90 LEU A CA 1
ATOM 727 C C . LEU A 1 90 ? 9.830 -3.511 -21.061 1.00 93.19 90 LEU A C 1
ATOM 729 O O . LEU A 1 90 ? 10.319 -3.094 -22.102 1.00 93.19 90 LEU A O 1
ATOM 733 N N . MET A 1 91 ? 10.605 -3.910 -20.051 1.00 91.50 91 MET A N 1
ATOM 734 C CA . MET A 1 91 ? 12.067 -3.994 -20.173 1.00 91.50 91 MET A CA 1
ATOM 735 C C . MET A 1 91 ? 12.526 -5.230 -20.958 1.00 91.50 91 MET A C 1
ATOM 737 O O . MET A 1 91 ? 13.682 -5.292 -21.373 1.00 91.50 91 MET A O 1
ATOM 741 N N . VAL A 1 92 ? 11.645 -6.212 -21.152 1.00 93.88 92 VAL A N 1
ATOM 742 C CA . VAL A 1 92 ? 11.944 -7.453 -21.869 1.00 93.88 92 VAL A CA 1
ATOM 743 C C . VAL A 1 92 ? 11.982 -7.164 -23.379 1.00 93.88 92 VAL A C 1
ATOM 745 O O . VAL A 1 92 ? 10.961 -6.733 -23.928 1.00 93.88 92 VAL A O 1
ATOM 748 N N . PRO A 1 93 ? 13.117 -7.385 -24.076 1.00 92.31 93 PRO A N 1
ATOM 749 C CA . PRO A 1 93 ? 13.254 -7.062 -25.499 1.00 92.31 93 PRO A CA 1
ATOM 750 C C . PRO A 1 93 ? 12.190 -7.718 -26.382 1.00 92.31 93 PRO A C 1
ATOM 752 O O . PRO A 1 93 ? 11.690 -7.089 -27.310 1.00 92.31 93 PRO A O 1
ATOM 755 N N . GLU A 1 94 ? 11.797 -8.950 -26.068 1.00 95.31 94 GLU A N 1
ATOM 756 C CA . GLU A 1 94 ? 10.778 -9.706 -26.797 1.00 95.31 94 GLU A CA 1
ATOM 757 C C . GLU A 1 94 ? 9.405 -9.030 -26.697 1.00 95.31 94 GLU A C 1
ATOM 759 O O . GLU A 1 94 ? 8.697 -8.894 -27.696 1.00 95.31 94 GLU A O 1
ATOM 764 N N . VAL A 1 95 ? 9.043 -8.545 -25.503 1.00 94.69 95 VAL A N 1
ATOM 765 C CA . VAL A 1 95 ? 7.795 -7.799 -25.283 1.00 94.69 95 VAL A CA 1
ATOM 766 C C . VAL A 1 95 ? 7.855 -6.462 -26.019 1.00 94.69 95 VAL A C 1
ATOM 768 O O . VAL A 1 95 ? 6.909 -6.104 -26.719 1.00 94.69 95 VAL A O 1
ATOM 771 N N . TRP A 1 96 ? 8.983 -5.755 -25.940 1.00 94.56 96 TRP A N 1
ATOM 772 C CA . TRP A 1 96 ? 9.196 -4.487 -26.640 1.00 94.56 96 TRP A CA 1
ATOM 773 C C . TRP A 1 96 ? 9.046 -4.620 -28.163 1.00 94.56 96 TRP A C 1
ATOM 775 O O . TRP A 1 96 ? 8.358 -3.820 -28.802 1.00 94.56 96 TRP A O 1
ATOM 785 N N . GLN A 1 97 ? 9.637 -5.673 -28.733 1.00 94.06 97 GLN A N 1
ATOM 786 C CA . GLN A 1 97 ? 9.532 -6.007 -30.153 1.00 94.06 97 GLN A CA 1
ATOM 787 C C . GLN A 1 97 ? 8.112 -6.425 -30.538 1.00 94.06 97 GLN A C 1
ATOM 789 O O . GLN A 1 97 ? 7.619 -5.987 -31.574 1.00 94.06 97 GLN A O 1
ATOM 794 N N . SER A 1 98 ? 7.419 -7.198 -29.693 1.00 96.50 98 SER A N 1
ATOM 795 C CA . SER A 1 98 ? 6.025 -7.597 -29.945 1.00 96.50 98 SER A CA 1
ATOM 796 C C . SER A 1 98 ? 5.067 -6.402 -30.038 1.00 96.50 98 SER A C 1
ATOM 798 O O . SER A 1 98 ? 4.081 -6.447 -30.772 1.00 96.50 98 SER A O 1
ATOM 800 N N . LEU A 1 99 ? 5.390 -5.305 -29.345 1.00 95.50 99 LEU A N 1
ATOM 801 C CA . LEU A 1 99 ? 4.647 -4.045 -29.377 1.00 95.50 99 LEU A CA 1
ATOM 802 C C . LEU A 1 99 ? 5.079 -3.116 -30.528 1.00 95.50 99 LEU A C 1
ATOM 80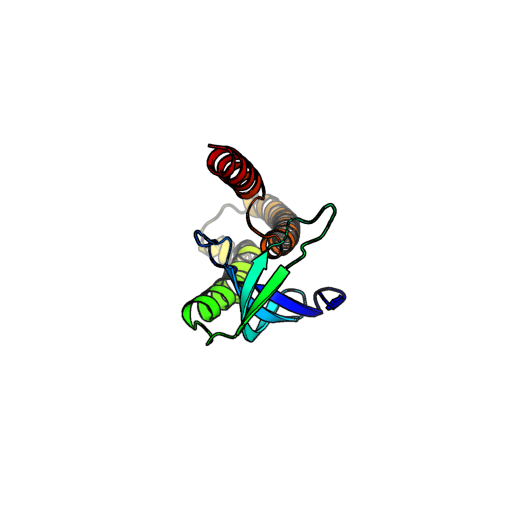4 O O . LEU A 1 99 ? 4.546 -2.013 -30.642 1.00 95.50 99 LEU A O 1
ATOM 808 N N . ASN A 1 100 ? 6.023 -3.540 -31.382 1.00 95.81 100 ASN A N 1
ATOM 809 C CA . ASN A 1 100 ? 6.610 -2.751 -32.473 1.00 95.81 100 ASN A CA 1
ATOM 810 C C . ASN A 1 100 ? 7.159 -1.382 -32.020 1.00 95.81 100 ASN A C 1
ATOM 812 O O . ASN A 1 100 ? 7.074 -0.389 -32.748 1.00 95.81 100 ASN A O 1
ATOM 816 N N . LEU A 1 101 ? 7.720 -1.306 -30.808 1.00 94.31 101 LEU A N 1
ATOM 817 C CA . LEU A 1 101 ? 8.259 -0.059 -30.268 1.00 94.31 101 LEU A CA 1
ATOM 818 C C . LEU A 1 101 ? 9.665 0.242 -30.831 1.00 94.31 101 LEU A C 1
ATOM 820 O O . LEU A 1 101 ? 10.486 -0.667 -30.969 1.00 94.31 101 LEU A O 1
ATOM 824 N N . PRO A 1 102 ? 10.005 1.517 -31.114 1.00 95.19 102 PRO A N 1
ATOM 825 C CA . PRO A 1 102 ? 11.329 1.892 -31.608 1.00 95.19 102 PRO A CA 1
ATOM 826 C C . PRO A 1 102 ? 12.461 1.488 -30.652 1.00 95.19 102 PRO A C 1
ATOM 828 O O . PRO A 1 102 ? 12.422 1.803 -29.461 1.00 95.19 102 PRO A O 1
ATOM 831 N N . GLN A 1 103 ? 13.525 0.868 -31.173 1.00 93.94 103 GLN A N 1
ATOM 832 C CA . GLN A 1 103 ? 14.661 0.413 -30.354 1.00 93.94 103 GLN A CA 1
ATOM 833 C C . GLN A 1 103 ? 15.388 1.573 -29.649 1.00 93.94 103 GLN A C 1
ATOM 835 O O . GLN A 1 103 ? 15.884 1.413 -28.535 1.00 93.94 103 GLN A O 1
ATOM 840 N N . ILE A 1 104 ? 15.391 2.763 -30.262 1.00 95.25 104 ILE A N 1
ATOM 841 C CA . ILE A 1 104 ? 15.971 3.997 -29.701 1.00 95.25 104 ILE A CA 1
ATOM 842 C C . ILE A 1 104 ? 15.329 4.394 -28.359 1.00 95.25 104 ILE A C 1
ATOM 844 O O . ILE A 1 104 ? 15.971 5.037 -27.533 1.00 95.25 104 ILE A O 1
ATOM 848 N N . LEU A 1 105 ? 14.081 3.978 -28.114 1.00 95.62 105 LEU A N 1
ATOM 849 C CA . LEU A 1 105 ? 13.341 4.289 -26.891 1.00 95.62 105 LEU A CA 1
ATOM 850 C C . LEU A 1 105 ? 13.583 3.279 -25.753 1.00 95.62 105 LEU A C 1
ATOM 852 O O . LEU A 1 105 ? 13.163 3.532 -24.626 1.00 95.62 105 LEU A O 1
ATOM 856 N N . SER A 1 106 ? 14.294 2.175 -26.001 1.00 92.06 106 SER A N 1
ATOM 857 C CA . SER A 1 106 ? 14.521 1.133 -24.985 1.00 92.06 106 SER A CA 1
ATOM 858 C C . SER A 1 106 ? 15.376 1.628 -23.808 1.00 92.06 106 SER A C 1
ATOM 860 O O . SER A 1 106 ? 15.003 1.459 -22.650 1.00 92.06 106 SER A O 1
ATOM 862 N N . ILE A 1 107 ? 16.492 2.313 -24.085 1.00 92.56 107 ILE A N 1
ATOM 863 C CA . ILE A 1 107 ? 17.388 2.888 -23.067 1.00 92.56 107 ILE A CA 1
ATOM 864 C C . ILE A 1 107 ? 16.681 3.933 -22.186 1.00 92.56 107 ILE A C 1
ATOM 866 O O . ILE A 1 107 ? 16.705 3.771 -20.963 1.00 92.56 107 ILE A O 1
ATOM 870 N N . PRO A 1 108 ? 16.034 4.987 -22.731 1.00 95.38 108 PRO A N 1
ATOM 871 C CA . PRO A 1 108 ? 15.349 5.962 -21.886 1.00 95.38 108 PRO A CA 1
ATOM 872 C C . PRO A 1 108 ? 14.199 5.328 -21.094 1.00 95.38 108 PRO A C 1
ATOM 874 O O . PRO A 1 108 ? 13.968 5.721 -19.951 1.00 95.38 108 PRO A O 1
ATOM 877 N N . PHE A 1 109 ? 13.523 4.314 -21.646 1.00 95.19 109 PHE A N 1
ATOM 878 C CA . PHE A 1 109 ? 12.494 3.583 -20.912 1.00 95.19 109 PHE A CA 1
ATOM 879 C C . PHE A 1 109 ? 13.064 2.786 -19.732 1.00 95.19 109 PHE A C 1
ATOM 881 O O . PHE A 1 109 ? 12.480 2.808 -18.653 1.00 95.19 109 PHE A O 1
ATOM 888 N N . MET A 1 110 ? 14.223 2.138 -19.884 1.00 93.88 110 MET A N 1
ATOM 889 C CA . MET A 1 110 ? 14.885 1.463 -18.760 1.00 93.88 110 MET A CA 1
ATOM 890 C C . MET A 1 110 ? 15.217 2.445 -17.631 1.00 93.88 110 MET A C 1
ATOM 892 O O . MET A 1 110 ? 14.919 2.170 -16.470 1.00 93.88 110 MET A O 1
ATOM 896 N N . VAL A 1 111 ? 15.772 3.618 -17.959 1.00 95.56 111 VAL A N 1
ATOM 897 C CA . VAL A 1 111 ? 16.042 4.674 -16.964 1.00 95.56 111 VAL A CA 1
ATOM 898 C C . VAL A 1 111 ? 14.748 5.112 -16.276 1.00 95.56 111 VAL A C 1
ATOM 900 O O . VAL A 1 111 ? 14.704 5.214 -15.049 1.00 95.56 111 VAL A O 1
ATOM 903 N N . PHE A 1 112 ? 13.678 5.314 -17.048 1.00 96.00 112 PHE A N 1
ATOM 904 C CA . PHE A 1 112 ? 12.354 5.618 -16.513 1.00 96.00 112 PHE A CA 1
ATOM 905 C C . PHE A 1 112 ? 11.846 4.523 -15.565 1.00 96.00 112 PHE A C 1
ATOM 907 O O . PHE A 1 112 ? 11.368 4.851 -14.484 1.00 96.00 112 PHE A O 1
ATOM 914 N N . ALA A 1 113 ? 11.987 3.243 -15.916 1.00 95.50 113 ALA A N 1
ATOM 915 C CA . ALA A 1 113 ? 11.559 2.121 -15.083 1.00 95.50 113 ALA A CA 1
ATOM 916 C C . ALA A 1 113 ? 12.285 2.101 -13.727 1.00 95.50 113 ALA A C 1
ATOM 918 O O . ALA A 1 113 ? 11.645 1.939 -12.688 1.00 95.50 113 ALA A O 1
ATOM 919 N N . PHE A 1 114 ? 13.601 2.342 -13.706 1.00 94.88 114 PHE A N 1
ATOM 920 C CA . PHE A 1 114 ? 14.354 2.448 -12.451 1.00 94.88 114 PHE A CA 1
ATOM 921 C C . PHE A 1 114 ? 13.904 3.641 -11.602 1.00 94.88 114 PHE A C 1
ATOM 923 O O . PHE A 1 114 ? 13.649 3.485 -10.405 1.00 94.88 114 PHE A O 1
ATOM 930 N N . LEU A 1 115 ? 13.758 4.823 -12.211 1.00 96.44 115 LEU A N 1
ATOM 931 C CA . LEU A 1 115 ? 13.257 6.013 -11.514 1.00 96.44 115 LEU A CA 1
ATOM 932 C C . LEU A 1 115 ? 11.837 5.796 -10.978 1.00 96.44 115 LEU A C 1
ATOM 934 O O . LEU A 1 115 ? 11.532 6.200 -9.856 1.00 96.44 115 LEU A O 1
ATOM 938 N N . TRP A 1 116 ? 10.990 5.115 -11.749 1.00 95.94 116 TRP A N 1
ATOM 939 C CA . TRP A 1 116 ? 9.639 4.752 -11.349 1.00 95.94 116 TRP A CA 1
ATOM 940 C C . TRP A 1 116 ? 9.643 3.901 -10.085 1.00 95.94 116 TRP A C 1
ATOM 942 O O . TRP A 1 116 ? 8.932 4.234 -9.143 1.00 95.94 116 TRP A O 1
ATOM 952 N N . VAL A 1 117 ? 10.462 2.846 -10.028 1.00 94.25 117 VAL A N 1
ATOM 953 C CA . VAL A 1 117 ? 10.562 1.980 -8.842 1.00 94.25 117 VAL A CA 1
ATOM 954 C C . VAL A 1 117 ? 10.981 2.783 -7.615 1.00 94.25 117 VAL A C 1
ATOM 956 O O . VAL A 1 117 ? 10.373 2.632 -6.560 1.00 94.25 117 VAL A O 1
ATOM 959 N N . ILE A 1 118 ? 11.966 3.677 -7.746 1.00 94.62 118 ILE A N 1
ATOM 960 C CA . ILE A 1 118 ? 12.418 4.527 -6.634 1.00 94.62 118 ILE A CA 1
ATOM 961 C C . ILE A 1 118 ? 11.267 5.409 -6.125 1.00 94.62 118 ILE A C 1
ATOM 963 O O . ILE A 1 118 ? 10.989 5.440 -4.924 1.00 94.62 118 ILE A O 1
ATOM 967 N N . ILE A 1 119 ? 10.558 6.086 -7.032 1.00 95.19 119 ILE A N 1
ATOM 968 C CA . ILE A 1 119 ? 9.420 6.950 -6.683 1.00 95.19 119 ILE A CA 1
ATOM 969 C C . ILE A 1 119 ? 8.269 6.127 -6.091 1.00 95.19 119 ILE A C 1
ATOM 971 O O . ILE A 1 119 ? 7.658 6.543 -5.107 1.00 95.19 119 ILE A O 1
ATOM 975 N N . ALA A 1 120 ? 7.980 4.956 -6.658 1.00 92.12 120 ALA A N 1
ATOM 976 C CA . ALA A 1 120 ? 6.930 4.058 -6.199 1.00 92.12 120 ALA A CA 1
ATOM 977 C C . ALA A 1 120 ? 7.227 3.516 -4.795 1.00 92.12 120 ALA A C 1
ATOM 979 O O . ALA A 1 120 ? 6.327 3.499 -3.960 1.00 92.12 120 ALA A O 1
ATOM 980 N N . LEU A 1 121 ? 8.479 3.149 -4.500 1.00 90.50 121 LEU A N 1
ATOM 981 C CA . LEU A 1 121 ? 8.908 2.745 -3.157 1.00 90.50 121 LEU A CA 1
ATOM 982 C C . LEU A 1 121 ? 8.753 3.885 -2.150 1.00 90.50 121 LEU A C 1
ATOM 984 O O . LEU A 1 121 ? 8.240 3.663 -1.053 1.00 90.50 121 LEU A O 1
ATOM 988 N N . TRP A 1 122 ? 9.138 5.108 -2.523 1.00 92.06 122 TRP A N 1
ATOM 989 C CA . TRP A 1 122 ? 8.961 6.263 -1.646 1.00 92.06 122 TRP A CA 1
ATOM 990 C C . TRP A 1 122 ? 7.477 6.555 -1.390 1.00 92.06 122 TRP A C 1
ATOM 992 O O . TRP A 1 122 ? 7.059 6.698 -0.241 1.00 92.06 122 TRP A O 1
ATOM 1002 N N . LYS A 1 123 ? 6.647 6.532 -2.440 1.00 89.94 123 LYS A N 1
ATOM 1003 C CA . LYS A 1 123 ? 5.193 6.682 -2.310 1.00 89.94 123 LYS A CA 1
ATOM 1004 C C . LYS A 1 123 ? 4.543 5.562 -1.510 1.00 89.94 123 LYS A C 1
ATOM 1006 O O . LYS A 1 123 ? 3.585 5.831 -0.790 1.00 89.94 123 LYS A O 1
ATOM 1011 N N . LEU A 1 124 ? 5.043 4.334 -1.610 1.00 86.50 124 LEU A N 1
ATOM 1012 C CA . LEU A 1 124 ? 4.574 3.202 -0.816 1.00 86.50 124 LEU A CA 1
ATOM 1013 C C . LEU A 1 124 ? 4.887 3.402 0.671 1.00 86.50 124 LEU A C 1
ATOM 1015 O O . LEU A 1 124 ? 4.015 3.154 1.503 1.00 86.50 124 LEU A O 1
ATOM 1019 N N . ALA A 1 125 ? 6.095 3.871 0.994 1.00 84.56 125 ALA A N 1
ATOM 1020 C CA . ALA A 1 125 ? 6.490 4.192 2.363 1.00 84.56 125 ALA A CA 1
ATOM 1021 C C . ALA A 1 125 ? 5.603 5.302 2.952 1.00 84.56 125 ALA A C 1
ATOM 1023 O O . ALA A 1 125 ? 5.001 5.103 4.009 1.00 84.56 125 ALA A O 1
ATOM 1024 N N . ASP A 1 126 ? 5.424 6.404 2.215 1.00 85.25 126 ASP A N 1
ATOM 1025 C CA . ASP A 1 126 ? 4.517 7.495 2.592 1.00 85.25 126 ASP A CA 1
ATOM 1026 C C . ASP A 1 126 ? 3.090 6.978 2.802 1.00 85.25 126 ASP A C 1
ATOM 1028 O O . ASP A 1 126 ? 2.444 7.258 3.810 1.00 85.25 126 ASP A O 1
ATOM 1032 N N . TRP A 1 127 ? 2.567 6.201 1.852 1.00 83.12 127 TRP A N 1
ATOM 1033 C CA . TRP A 1 127 ? 1.208 5.672 1.920 1.00 83.12 127 TRP A CA 1
ATOM 1034 C C . TRP A 1 127 ? 0.997 4.745 3.115 1.00 83.12 127 TRP A C 1
ATOM 1036 O O . TRP A 1 127 ? -0.068 4.780 3.738 1.00 83.12 127 TRP A O 1
ATOM 1046 N N . HIS A 1 128 ? 2.005 3.945 3.463 1.00 78.00 128 HIS A N 1
ATOM 1047 C CA . HIS A 1 128 ? 1.982 3.133 4.673 1.00 78.00 128 HIS A CA 1
ATOM 1048 C C . HIS A 1 128 ? 1.872 3.987 5.930 1.00 78.00 128 HIS A C 1
ATOM 1050 O O . HIS A 1 128 ? 1.097 3.650 6.830 1.00 78.00 128 HIS A O 1
ATOM 1056 N N . GLU A 1 129 ? 2.592 5.104 5.970 1.00 76.06 129 GLU A N 1
ATOM 1057 C CA . GLU A 1 129 ? 2.501 6.049 7.070 1.00 76.06 129 GLU A CA 1
ATOM 1058 C C . GLU A 1 129 ? 1.117 6.712 7.121 1.00 76.06 129 GLU A C 1
ATOM 1060 O O . GLU A 1 129 ? 0.497 6.749 8.185 1.00 76.06 129 GLU A O 1
ATOM 1065 N N . TYR A 1 130 ? 0.576 7.147 5.977 1.00 76.50 130 TYR A N 1
ATOM 1066 C CA . TYR A 1 130 ? -0.753 7.763 5.887 1.00 76.50 130 TYR A CA 1
ATOM 1067 C C . TYR A 1 130 ? -1.888 6.822 6.297 1.00 76.50 130 TYR A C 1
ATOM 1069 O O . TYR A 1 130 ? -2.827 7.263 6.955 1.00 76.50 130 TYR A O 1
ATOM 1077 N N . ARG A 1 131 ? -1.806 5.528 5.966 1.00 71.25 131 ARG A N 1
ATOM 1078 C CA . ARG A 1 131 ? -2.816 4.524 6.353 1.00 71.25 131 ARG A CA 1
ATOM 1079 C C . ARG A 1 131 ? -2.955 4.349 7.861 1.00 71.25 131 ARG A C 1
ATOM 1081 O O . ARG A 1 131 ? -4.023 3.957 8.325 1.00 71.25 131 ARG A O 1
ATOM 1088 N N . ALA A 1 132 ? -1.888 4.621 8.607 1.00 64.62 132 ALA A N 1
ATOM 1089 C CA . ALA A 1 132 ? -1.888 4.542 10.060 1.00 64.62 132 ALA A CA 1
ATOM 1090 C C . ALA A 1 132 ? -2.391 5.834 10.731 1.00 64.62 132 ALA A C 1
ATOM 1092 O O . ALA A 1 132 ? -2.600 5.836 11.947 1.00 64.62 132 ALA A O 1
ATOM 1093 N N . ARG A 1 133 ? -2.587 6.928 9.975 1.00 66.44 133 ARG A N 1
ATOM 1094 C CA . ARG A 1 133 ? -3.062 8.200 10.527 1.00 66.44 133 ARG A CA 1
ATOM 1095 C C . ARG A 1 133 ? -4.599 8.250 10.511 1.00 66.44 133 ARG A C 1
ATOM 1097 O O . ARG A 1 133 ? -5.196 8.031 9.458 1.00 66.44 133 ARG A O 1
ATOM 1104 N N . PRO A 1 134 ? -5.270 8.568 11.633 1.00 61.59 134 PRO A N 1
ATOM 1105 C CA . PRO A 1 134 ? -6.668 8.967 11.605 1.00 61.59 134 PRO A CA 1
ATOM 1106 C C . PRO A 1 134 ? -6.868 10.182 10.702 1.00 61.59 134 PRO A C 1
ATOM 1108 O O . PRO A 1 134 ? -5.991 11.041 10.571 1.00 61.59 134 PRO A O 1
ATOM 1111 N N . PHE A 1 135 ? -8.044 10.237 10.081 1.00 61.81 135 PHE A N 1
ATOM 1112 C CA . PHE A 1 135 ? -8.444 11.327 9.200 1.00 61.81 135 PHE A CA 1
ATOM 1113 C C . PHE A 1 135 ? -8.318 12.692 9.902 1.00 61.81 135 PHE A C 1
ATOM 1115 O O . PHE A 1 135 ? -8.491 12.812 11.113 1.00 61.81 135 PHE A O 1
ATOM 1122 N N . ASN A 1 136 ? -7.975 13.706 9.105 1.00 57.16 136 ASN A N 1
ATOM 1123 C CA . ASN A 1 136 ? -7.555 15.052 9.497 1.00 57.16 136 ASN A CA 1
ATOM 1124 C C . ASN A 1 136 ? -8.261 15.622 10.759 1.00 57.16 136 ASN A C 1
ATOM 1126 O O . ASN A 1 136 ? -9.470 15.864 10.721 1.00 57.16 136 ASN A O 1
ATOM 1130 N N . PRO A 1 137 ? -7.518 15.948 11.840 1.00 53.06 137 PRO A N 1
ATOM 1131 C CA . PRO A 1 137 ? -8.079 16.476 13.089 1.00 53.06 137 PRO A CA 1
ATOM 1132 C C . PRO A 1 137 ? -8.735 17.859 12.951 1.00 53.06 137 PRO A C 1
ATOM 1134 O O . PRO A 1 137 ? -9.417 18.299 13.877 1.00 53.06 137 PRO A O 1
ATOM 1137 N N . LYS A 1 138 ? -8.584 18.550 11.810 1.00 53.88 138 LYS A N 1
ATOM 1138 C CA . LYS A 1 138 ? -9.278 19.824 11.553 1.00 53.88 138 LYS A CA 1
ATOM 1139 C C . LYS A 1 138 ? -10.804 19.709 11.666 1.00 53.88 138 LYS A C 1
ATOM 1141 O O . LYS A 1 138 ? -11.436 20.671 12.086 1.00 53.88 138 LYS A O 1
ATOM 1146 N N . ASN A 1 139 ? -11.379 18.535 11.401 1.00 52.91 139 ASN A N 1
ATOM 1147 C CA . ASN A 1 139 ? -12.822 18.313 11.552 1.00 52.91 139 ASN A CA 1
ATOM 1148 C C . ASN A 1 139 ? -13.263 18.125 13.018 1.00 52.91 139 ASN A C 1
ATOM 1150 O O . ASN A 1 139 ? -14.446 18.251 13.317 1.00 52.91 139 ASN A O 1
ATOM 1154 N N . LEU A 1 140 ? -12.332 17.854 13.938 1.00 53.19 140 LEU A N 1
ATOM 1155 C CA . LEU A 1 140 ? -12.623 17.675 15.367 1.00 53.19 140 LEU A CA 1
ATOM 1156 C C . LEU A 1 140 ? -12.557 18.995 16.139 1.00 53.19 140 LEU A C 1
ATOM 1158 O O . LEU A 1 140 ? -13.305 19.191 17.092 1.00 53.19 140 LEU A O 1
ATOM 1162 N N . SER A 1 141 ? -11.702 19.924 15.701 1.00 52.31 141 SER A N 1
ATOM 1163 C CA . SER A 1 141 ? -11.601 21.252 16.314 1.00 52.31 141 SER A CA 1
ATOM 1164 C C . SER A 1 141 ? -12.839 22.119 16.073 1.00 52.31 141 SER A C 1
ATOM 1166 O O . SER A 1 141 ? -13.115 22.972 16.905 1.00 52.31 141 SER A O 1
ATOM 1168 N N . GLY A 1 142 ? -13.568 21.928 14.966 1.00 54.34 142 GLY A N 1
ATOM 1169 C CA . GLY A 1 142 ? -14.791 22.693 14.684 1.00 54.34 142 GLY A CA 1
ATOM 1170 C C . GLY A 1 142 ? -15.955 22.299 15.598 1.00 54.34 142 GLY A C 1
ATOM 1171 O O . GLY A 1 142 ? -16.559 23.155 16.232 1.00 54.34 142 GLY A O 1
ATOM 1172 N N . LYS A 1 143 ? -16.202 20.991 15.753 1.00 52.91 143 LYS A N 1
ATOM 1173 C CA . LYS A 1 143 ? -17.307 20.474 16.580 1.00 52.91 143 LYS A CA 1
ATOM 1174 C C . LYS A 1 143 ? -17.144 20.751 18.077 1.00 52.91 143 LYS A C 1
ATOM 1176 O O . LYS A 1 143 ? -1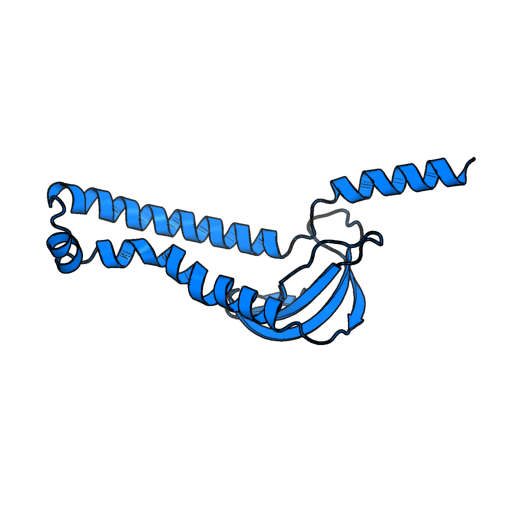8.118 21.073 18.745 1.00 52.91 143 LYS A O 1
ATOM 1181 N N . ALA A 1 144 ? -15.924 20.654 18.612 1.00 56.91 144 ALA A N 1
ATOM 1182 C CA . ALA A 1 144 ? -15.686 20.874 20.042 1.00 56.91 144 ALA A CA 1
ATOM 1183 C C . ALA A 1 144 ? -15.898 22.337 20.478 1.00 56.91 144 ALA A C 1
ATOM 1185 O O . ALA A 1 144 ? -16.147 22.601 21.654 1.00 56.91 144 ALA A O 1
ATOM 1186 N N . THR A 1 145 ? -15.781 23.287 19.546 1.00 56.78 145 THR A N 1
ATOM 1187 C CA . THR A 1 145 ? -16.065 24.703 19.805 1.00 56.78 145 THR A CA 1
ATOM 1188 C C . THR A 1 145 ? -17.569 24.981 19.756 1.00 56.78 145 THR A C 1
ATOM 1190 O O . THR A 1 145 ? -18.071 25.676 20.634 1.00 56.78 145 THR A O 1
ATOM 1193 N N . GLU A 1 146 ? -18.302 24.365 18.823 1.00 59.53 146 GLU A N 1
ATOM 1194 C CA . GLU A 1 146 ? -19.764 24.507 18.721 1.00 59.53 146 GLU A CA 1
ATOM 1195 C C . GLU A 1 146 ? -20.515 23.897 19.918 1.00 59.53 146 GLU A C 1
ATOM 1197 O O . GLU A 1 146 ? -21.458 24.503 20.425 1.00 59.53 146 GLU A O 1
ATOM 1202 N N . GLU A 1 147 ? -20.091 22.735 20.432 1.00 59.78 147 GLU A N 1
ATOM 1203 C CA . 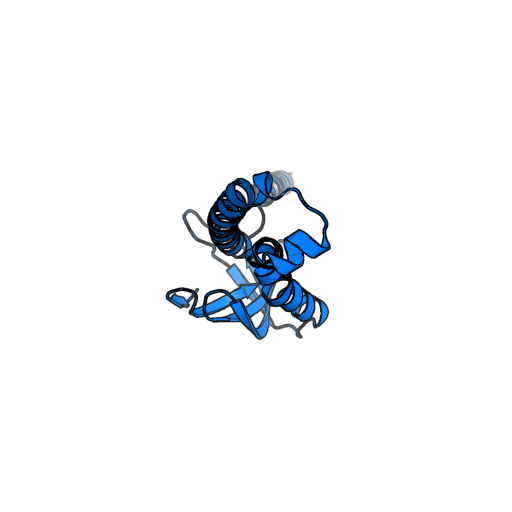GLU A 1 147 ? -20.743 22.119 21.603 1.00 59.78 147 GLU A CA 1
ATOM 1204 C C . GLU A 1 147 ? -20.565 22.936 22.891 1.00 59.78 147 GLU A C 1
ATOM 1206 O O . GLU A 1 147 ? -21.460 22.946 23.737 1.00 59.78 147 GLU A O 1
ATOM 1211 N N . LYS A 1 148 ? -19.448 23.661 23.043 1.00 59.91 148 LYS A N 1
ATOM 1212 C CA . LYS A 1 148 ? -19.258 24.558 24.193 1.00 59.91 148 LYS A CA 1
ATOM 1213 C C . LYS A 1 148 ? -20.168 25.778 24.114 1.00 59.91 148 LYS A C 1
ATOM 1215 O O . LYS A 1 148 ? -20.795 26.116 25.114 1.00 59.91 148 LYS A O 1
ATOM 1220 N N . GLU A 1 149 ? -20.286 26.379 22.932 1.00 64.50 149 GLU A N 1
ATOM 1221 C CA . GLU A 1 149 ? -21.105 27.577 22.717 1.00 64.50 149 GLU A CA 1
ATOM 1222 C C . GLU A 1 149 ? -22.612 27.301 22.879 1.00 64.50 149 GLU A C 1
ATOM 1224 O O . GLU A 1 149 ? -23.352 28.166 23.344 1.00 64.50 149 GLU A O 1
ATOM 1229 N N . ASN A 1 150 ? -23.070 26.084 22.569 1.00 62.41 150 ASN A N 1
ATOM 1230 C CA . ASN A 1 150 ? -24.467 25.681 22.767 1.00 62.41 150 ASN A CA 1
ATOM 1231 C C . ASN A 1 150 ? -24.803 25.223 24.198 1.00 62.41 150 ASN A C 1
ATOM 1233 O O . ASN A 1 150 ? -25.982 25.100 24.512 1.00 62.41 150 ASN A O 1
ATOM 1237 N N . SER A 1 151 ? -23.813 24.953 25.058 1.00 68.81 151 SER A N 1
ATOM 1238 C CA . SER A 1 151 ? -24.058 24.597 26.469 1.00 68.81 151 SER A CA 1
ATOM 1239 C C . SER A 1 151 ? -24.109 25.806 27.414 1.00 68.81 151 SER A C 1
ATOM 1241 O O . SER A 1 151 ? -24.547 25.671 28.553 1.00 68.81 151 SER A O 1
ATOM 1243 N N . GLU A 1 152 ? -23.659 26.978 26.948 1.00 63.81 152 GLU A N 1
ATOM 1244 C CA . GLU A 1 152 ? -23.670 28.245 27.699 1.00 63.81 152 GLU A CA 1
ATOM 1245 C C . GLU A 1 152 ? -24.889 29.140 27.389 1.00 63.81 152 GLU A C 1
ATOM 1247 O O . GLU A 1 152 ? -25.008 30.225 27.962 1.00 63.81 152 GLU A O 1
ATOM 1252 N N . LYS A 1 153 ? -25.801 28.702 26.511 1.00 56.94 153 LYS A N 1
ATOM 1253 C CA . LYS A 1 153 ? -27.091 29.358 26.230 1.00 56.94 153 LYS A CA 1
ATOM 1254 C C . LYS A 1 153 ? -28.244 28.585 26.855 1.00 56.94 153 LYS A C 1
ATOM 1256 O O . LYS A 1 153 ? -29.176 29.262 27.341 1.00 56.94 153 LYS A O 1
#

pLDDT: mean 83.24, std 13.37, range [52.31, 96.5]

Radius of gyration: 21.38 Å; chains: 1; bounding box: 44×42×60 Å